Protein AF-A0A4V5RNL0-F1 (afdb_monomer)

Structure (mmCIF, N/CA/C/O backbone):
data_AF-A0A4V5RNL0-F1
#
_entry.id   AF-A0A4V5RNL0-F1
#
loop_
_atom_site.group_PDB
_atom_site.id
_atom_site.type_symbol
_atom_site.label_atom_id
_atom_site.label_alt_id
_atom_site.label_comp_id
_atom_site.label_asym_id
_atom_site.label_entity_id
_atom_site.label_seq_id
_atom_site.pdbx_PDB_ins_code
_atom_site.Cartn_x
_atom_site.Cartn_y
_atom_site.Cartn_z
_atom_site.occupancy
_atom_site.B_iso_or_equiv
_atom_site.auth_seq_id
_atom_site.auth_comp_id
_atom_site.auth_asym_id
_atom_site.auth_atom_id
_atom_site.pdbx_PDB_model_num
ATOM 1 N N . MET A 1 1 ? -43.630 -10.108 28.614 1.00 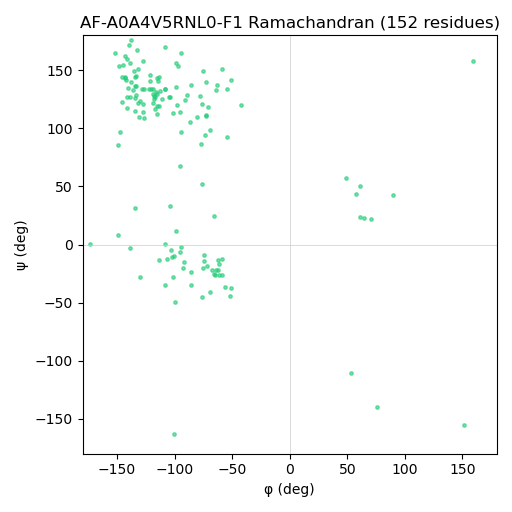35.56 1 MET A N 1
ATOM 2 C CA . MET A 1 1 ? -42.192 -9.867 28.396 1.00 35.56 1 MET A CA 1
ATOM 3 C C . MET A 1 1 ? -41.838 -10.557 27.098 1.00 35.56 1 MET A C 1
ATOM 5 O O . MET A 1 1 ? -41.794 -11.777 27.061 1.00 35.56 1 MET A O 1
ATOM 9 N N . THR A 1 2 ? -41.716 -9.788 26.026 1.00 24.62 2 THR A N 1
ATOM 10 C CA . THR A 1 2 ? -41.409 -10.298 24.688 1.00 24.62 2 THR A CA 1
ATOM 11 C C . THR A 1 2 ? -40.274 -9.412 24.199 1.00 24.62 2 THR A C 1
ATOM 13 O O . THR A 1 2 ? -40.511 -8.216 24.035 1.00 24.62 2 THR A O 1
ATOM 16 N N . PRO A 1 3 ? -39.033 -9.908 24.079 1.00 36.88 3 PRO A N 1
ATOM 17 C CA . PRO A 1 3 ? -37.967 -9.090 23.541 1.00 36.88 3 PRO A CA 1
ATOM 18 C C . PRO A 1 3 ? -38.218 -8.953 22.042 1.00 36.88 3 PRO A C 1
ATOM 20 O O . PRO A 1 3 ? -38.175 -9.928 21.292 1.00 36.88 3 PRO A O 1
ATOM 23 N N . THR A 1 4 ? -38.566 -7.741 21.631 1.00 31.44 4 THR A N 1
ATOM 24 C CA . THR A 1 4 ? -38.750 -7.354 20.238 1.00 31.44 4 THR A CA 1
ATOM 25 C C . THR A 1 4 ? -37.369 -7.276 19.587 1.00 31.44 4 THR A C 1
ATOM 27 O O . THR A 1 4 ? -36.569 -6.403 19.916 1.00 31.44 4 THR A O 1
ATOM 30 N N . TRP A 1 5 ? -37.075 -8.202 18.676 1.00 40.66 5 TRP A N 1
ATOM 31 C CA . TRP A 1 5 ? -35.839 -8.263 17.884 1.00 40.66 5 TRP A CA 1
ATOM 32 C C . TRP A 1 5 ? -35.834 -7.233 16.741 1.00 40.66 5 TRP A C 1
ATOM 34 O O . TRP A 1 5 ? -35.607 -7.567 15.583 1.00 40.66 5 TRP A O 1
ATOM 44 N N . THR A 1 6 ? -36.103 -5.970 17.057 1.00 41.69 6 THR A N 1
ATOM 45 C CA . THR A 1 6 ? -36.160 -4.883 16.070 1.00 41.69 6 THR A CA 1
ATOM 46 C C . THR A 1 6 ? -35.727 -3.586 16.736 1.00 41.69 6 THR A C 1
ATOM 48 O O . THR A 1 6 ? -36.576 -2.856 17.232 1.00 41.69 6 THR A O 1
ATOM 51 N N . SER A 1 7 ? -34.414 -3.323 16.782 1.00 36.09 7 SER A N 1
ATOM 52 C CA . SER A 1 7 ? -33.880 -1.942 16.729 1.00 36.09 7 SER A CA 1
ATOM 53 C C . SER A 1 7 ? -32.348 -1.804 16.637 1.00 36.09 7 SER A C 1
ATOM 55 O O . SER A 1 7 ? -31.882 -0.674 16.604 1.00 36.09 7 SER A O 1
ATOM 57 N N . ALA A 1 8 ? -31.535 -2.868 16.605 1.00 37.41 8 ALA A N 1
ATOM 58 C CA . ALA A 1 8 ? -30.065 -2.710 16.630 1.00 37.41 8 ALA A CA 1
ATOM 59 C C . ALA A 1 8 ? -29.340 -3.022 15.304 1.00 37.41 8 ALA A C 1
ATOM 61 O O . ALA A 1 8 ? -28.119 -2.937 15.245 1.00 37.41 8 ALA A O 1
ATOM 62 N N . ALA A 1 9 ? -30.058 -3.398 14.242 1.00 39.59 9 ALA A N 1
ATOM 63 C CA . ALA A 1 9 ? -29.449 -3.899 13.004 1.00 39.59 9 ALA A CA 1
ATOM 64 C C . ALA A 1 9 ? -29.315 -2.853 11.877 1.00 39.59 9 ALA A C 1
ATOM 66 O O . ALA A 1 9 ? -29.015 -3.229 10.747 1.00 39.59 9 ALA A O 1
ATOM 67 N N . GLU A 1 10 ? -29.526 -1.559 12.147 1.00 42.06 10 GLU A N 1
ATOM 68 C CA . GLU A 1 10 ? -29.673 -0.553 11.080 1.00 42.06 10 GLU A CA 1
ATOM 69 C C . GLU A 1 10 ? -28.879 0.755 11.277 1.00 42.06 10 GLU A C 1
ATOM 71 O O . GLU A 1 10 ? -29.253 1.800 10.759 1.00 42.06 10 GLU A O 1
ATOM 76 N N . GLU A 1 11 ? -27.718 0.703 11.936 1.00 50.25 11 GLU A N 1
ATOM 77 C CA . GLU A 1 11 ? -26.652 1.697 11.729 1.00 50.25 11 GLU A CA 1
ATOM 78 C C . GLU A 1 11 ? -25.416 0.966 11.202 1.00 50.25 11 GLU A C 1
ATOM 80 O O . GLU A 1 11 ? -24.959 -0.007 11.793 1.00 50.25 11 GLU A O 1
ATOM 85 N N . LYS A 1 12 ? -24.928 1.361 10.020 1.00 55.81 12 LYS A N 1
ATOM 86 C CA . LYS A 1 12 ? -23.976 0.600 9.190 1.00 55.81 12 LYS A CA 1
ATOM 87 C C . LYS A 1 12 ? -22.695 0.210 9.946 1.00 55.81 12 LYS A C 1
ATOM 89 O O . LYS A 1 12 ? -21.708 0.944 9.925 1.00 55.81 12 LYS A O 1
ATOM 94 N N . ALA A 1 13 ? -22.708 -0.983 10.539 1.00 78.88 13 ALA A N 1
ATOM 95 C CA . ALA A 1 13 ? -21.594 -1.560 11.285 1.00 78.88 13 ALA A CA 1
ATOM 96 C C . ALA A 1 13 ? -20.363 -1.825 10.406 1.00 78.88 13 ALA A C 1
ATOM 98 O O . ALA A 1 13 ? -19.254 -1.892 10.914 1.00 78.88 13 ALA A O 1
ATOM 99 N N . LEU A 1 14 ? -20.523 -1.950 9.087 1.00 85.81 14 LEU A N 1
ATOM 100 C CA . LEU A 1 14 ? -19.422 -2.168 8.152 1.00 85.81 14 LEU A CA 1
ATOM 101 C C . LEU A 1 14 ? -19.295 -0.993 7.180 1.00 85.81 14 LEU A C 1
ATOM 103 O O . LEU A 1 14 ? -20.251 -0.630 6.491 1.00 85.81 14 LEU A O 1
ATOM 107 N N . LYS A 1 15 ? -18.091 -0.430 7.096 1.00 87.94 15 LYS A N 1
ATOM 108 C CA . LYS A 1 15 ? -17.691 0.568 6.102 1.00 87.94 15 LYS A CA 1
ATOM 109 C C . LYS A 1 15 ? -16.550 -0.002 5.275 1.00 87.94 15 LYS A C 1
ATOM 111 O O . LYS A 1 15 ? -15.601 -0.549 5.827 1.00 87.94 15 LYS A O 1
ATOM 116 N N . GLY A 1 16 ? -16.641 0.141 3.962 1.00 87.25 16 GLY A N 1
ATOM 117 C CA . GLY A 1 16 ? -15.603 -0.290 3.037 1.00 87.25 16 GLY A CA 1
ATOM 118 C C . GLY A 1 16 ? -15.271 0.805 2.037 1.00 87.25 16 GLY A C 1
ATOM 119 O O . GLY A 1 16 ? -16.135 1.617 1.705 1.00 87.25 16 GLY A O 1
ATOM 120 N N . ALA A 1 17 ? -14.032 0.808 1.567 1.00 86.31 17 ALA A N 1
ATOM 121 C CA . ALA A 1 17 ? -13.560 1.620 0.459 1.00 86.31 17 ALA A CA 1
ATOM 122 C C . ALA A 1 17 ? -12.714 0.751 -0.473 1.00 86.31 17 ALA A C 1
ATOM 124 O O . ALA A 1 17 ? -12.007 -0.156 -0.020 1.00 86.31 17 ALA A O 1
ATOM 125 N N . VAL A 1 18 ? -12.820 1.030 -1.768 1.00 89.69 18 VAL A N 1
ATOM 126 C CA . VAL A 1 18 ? -11.971 0.447 -2.802 1.00 89.69 18 VAL A CA 1
ATOM 127 C C . VAL A 1 18 ? -11.397 1.605 -3.594 1.00 89.69 18 VAL A C 1
ATOM 129 O O . VAL A 1 18 ? -12.152 2.391 -4.163 1.00 89.69 18 VAL A O 1
ATOM 132 N N . ASP A 1 19 ? -10.077 1.688 -3.621 1.00 90.06 19 ASP A N 1
ATOM 133 C CA . ASP A 1 19 ? -9.335 2.745 -4.290 1.00 90.06 19 ASP A CA 1
ATOM 134 C C . ASP A 1 19 ? -8.409 2.122 -5.335 1.00 90.06 19 ASP A C 1
ATOM 136 O O . ASP A 1 19 ? -7.877 1.025 -5.144 1.00 90.06 19 ASP A O 1
ATOM 140 N N . TYR A 1 20 ? -8.209 2.821 -6.449 1.00 89.81 20 TYR A N 1
ATOM 141 C CA . TYR A 1 20 ? -7.235 2.431 -7.459 1.00 89.81 20 TYR A CA 1
ATOM 142 C C . TYR A 1 20 ? -6.364 3.621 -7.820 1.00 89.81 20 TYR A C 1
ATOM 144 O O . TYR A 1 20 ? -6.867 4.664 -8.238 1.00 89.81 20 TYR A O 1
ATOM 152 N N . TYR A 1 21 ? -5.059 3.446 -7.673 1.00 89.50 21 TYR A N 1
ATOM 153 C CA . TYR A 1 21 ? -4.064 4.458 -7.978 1.00 89.50 21 TYR A CA 1
ATOM 154 C C . TYR A 1 21 ? -3.223 4.013 -9.162 1.00 89.50 21 TYR A C 1
ATOM 156 O O . TYR A 1 21 ? -2.905 2.833 -9.299 1.00 89.50 21 TYR A O 1
ATOM 164 N N . VAL A 1 22 ? -2.834 4.974 -9.992 1.00 92.50 22 VAL A N 1
ATOM 165 C CA . VAL A 1 22 ? -1.971 4.768 -11.156 1.00 92.50 22 VAL A CA 1
ATOM 166 C C . VAL A 1 22 ? -0.900 5.841 -11.139 1.00 92.50 22 VAL A C 1
ATOM 168 O O . VAL A 1 22 ? -1.205 7.010 -10.901 1.00 92.50 22 VAL A O 1
ATOM 171 N N . PHE A 1 23 ? 0.339 5.451 -11.414 1.00 92.00 23 PHE A N 1
ATOM 172 C CA . PHE A 1 23 ? 1.435 6.388 -11.584 1.00 92.00 23 PHE A CA 1
ATOM 173 C C . PHE A 1 23 ? 2.309 5.970 -12.756 1.00 92.00 23 PHE A C 1
ATOM 175 O O . PHE A 1 23 ? 2.582 4.786 -12.946 1.00 92.00 23 PHE A O 1
ATOM 182 N N . GLY A 1 24 ? 2.745 6.960 -13.529 1.00 92.69 24 GLY A N 1
ATOM 183 C CA . GLY A 1 24 ? 3.658 6.785 -14.644 1.00 92.69 24 GLY A CA 1
ATOM 184 C C . GLY A 1 24 ? 4.612 7.966 -14.730 1.00 92.69 24 GLY A C 1
ATOM 185 O O . GLY A 1 24 ? 4.228 9.104 -14.458 1.00 92.69 24 GLY A O 1
ATOM 186 N N . LEU A 1 25 ? 5.854 7.686 -15.100 1.00 92.31 25 LEU A N 1
ATOM 187 C CA . LEU A 1 25 ? 6.901 8.677 -15.290 1.00 92.31 25 LEU A CA 1
ATOM 188 C C . LEU A 1 25 ? 7.762 8.320 -16.499 1.00 92.31 25 LEU A C 1
ATOM 190 O O . LEU A 1 25 ? 7.809 7.174 -16.942 1.00 92.31 25 LEU A O 1
ATOM 194 N N . THR A 1 26 ? 8.448 9.327 -17.021 1.00 93.38 26 THR A N 1
ATOM 195 C CA . THR A 1 26 ? 9.397 9.193 -18.124 1.00 93.38 26 THR A CA 1
ATOM 196 C C . THR A 1 26 ? 10.626 10.041 -17.850 1.00 93.38 26 THR A C 1
ATOM 198 O O . THR A 1 26 ? 10.557 11.010 -17.088 1.00 93.38 26 THR A O 1
ATOM 201 N N . SER A 1 27 ? 11.739 9.673 -18.474 1.00 91.00 27 SER A N 1
ATOM 202 C CA . SER A 1 27 ? 12.965 10.452 -18.473 1.00 91.00 27 SER A CA 1
ATOM 203 C C . SER A 1 27 ? 13.385 10.807 -19.894 1.00 91.00 27 SER A C 1
ATOM 205 O O . SER A 1 27 ? 13.295 9.984 -20.802 1.00 91.00 27 SER A O 1
ATOM 207 N N . SER A 1 28 ? 13.876 12.035 -20.079 1.00 88.38 28 SER A N 1
ATOM 208 C CA . SER A 1 28 ? 14.515 12.464 -21.328 1.00 88.38 28 SER A CA 1
ATOM 209 C C . SER A 1 28 ? 15.927 11.900 -21.495 1.00 88.38 28 SER A C 1
ATOM 211 O O . SER A 1 28 ? 16.438 11.883 -22.610 1.00 88.38 28 SER A O 1
ATOM 213 N N . GLU A 1 29 ? 16.551 11.470 -20.396 1.00 88.88 29 GLU A N 1
ATOM 214 C CA . GLU A 1 29 ? 17.879 10.856 -20.368 1.00 88.88 29 GLU A CA 1
ATOM 215 C C . GLU A 1 29 ? 17.866 9.628 -19.452 1.00 88.88 29 GLU A C 1
ATOM 217 O O . GLU A 1 29 ? 17.352 9.669 -18.332 1.00 88.88 29 GLU A O 1
ATOM 222 N N . ASN A 1 30 ? 18.428 8.526 -19.926 1.00 91.81 30 ASN A N 1
ATOM 223 C CA . ASN A 1 30 ? 18.521 7.259 -19.217 1.00 91.81 30 ASN A CA 1
ATOM 224 C C . ASN A 1 30 ? 19.863 6.586 -19.535 1.00 91.81 30 ASN A C 1
ATOM 226 O O . ASN A 1 30 ? 20.555 6.945 -20.492 1.00 91.81 30 ASN A O 1
ATOM 230 N N . LEU A 1 31 ? 20.254 5.630 -18.699 1.00 91.12 31 LEU A N 1
ATOM 231 C CA . LEU A 1 31 ? 21.414 4.781 -18.933 1.00 91.12 31 LEU A CA 1
ATOM 232 C C . LEU A 1 31 ? 21.251 4.021 -20.261 1.00 91.12 31 LEU A C 1
ATOM 234 O O . LEU A 1 31 ? 20.135 3.724 -20.692 1.00 91.12 31 LEU A O 1
ATOM 238 N N . SER A 1 32 ? 22.378 3.705 -20.908 1.00 89.50 32 SER A N 1
ATOM 239 C CA . SER A 1 32 ? 22.370 2.927 -22.155 1.00 89.50 32 SER A CA 1
ATOM 240 C C . SER A 1 32 ? 21.618 1.615 -21.955 1.00 89.50 32 SER A C 1
ATOM 242 O O . SER A 1 32 ? 21.856 0.916 -20.970 1.00 89.50 32 SER A O 1
ATOM 244 N N . ASP A 1 33 ? 20.746 1.293 -22.909 1.00 87.06 33 ASP A N 1
ATOM 245 C CA . ASP A 1 33 ? 19.972 0.047 -22.944 1.00 87.06 33 ASP A CA 1
ATOM 246 C C . ASP A 1 33 ? 19.022 -0.155 -21.744 1.00 87.06 33 ASP A C 1
ATOM 248 O O . ASP A 1 33 ? 18.669 -1.288 -21.429 1.00 87.06 33 ASP A O 1
ATOM 252 N N . GLN A 1 34 ? 18.607 0.930 -21.078 1.00 92.56 34 GLN A N 1
ATOM 253 C CA . GLN A 1 34 ? 17.600 0.909 -20.009 1.00 92.56 34 GLN A CA 1
ATOM 254 C C . GLN A 1 34 ? 16.267 1.526 -20.446 1.00 92.56 34 GLN A C 1
ATOM 256 O O . GLN A 1 34 ? 16.171 2.178 -21.489 1.00 92.56 34 GLN A O 1
ATOM 261 N N . GLU A 1 35 ? 15.232 1.374 -19.622 1.00 90.75 35 GLU A N 1
ATOM 262 C CA . GLU A 1 35 ? 13.892 1.881 -19.913 1.00 90.75 35 GLU A CA 1
ATOM 263 C C . GLU A 1 35 ? 13.812 3.411 -19.780 1.00 90.75 35 GLU A C 1
ATOM 265 O O . GLU A 1 35 ? 14.369 4.021 -18.869 1.00 90.75 35 GLU A O 1
ATOM 270 N N . SER A 1 36 ? 13.085 4.070 -20.686 1.00 93.12 36 SER A N 1
ATOM 271 C CA . SER A 1 36 ? 12.864 5.530 -20.639 1.00 93.12 36 SER A CA 1
ATOM 272 C C . SER A 1 36 ? 11.556 5.918 -19.940 1.00 93.12 36 SER A C 1
ATOM 274 O O . SER A 1 36 ? 11.247 7.105 -19.775 1.00 93.12 36 SER A O 1
ATOM 276 N N . SER A 1 37 ? 10.778 4.926 -19.506 1.00 93.81 37 SER A N 1
ATOM 277 C CA . SER A 1 37 ? 9.522 5.115 -18.790 1.00 93.81 37 SER A CA 1
ATOM 278 C C . SER A 1 37 ? 9.257 3.989 -17.803 1.00 93.81 37 SER A C 1
ATOM 280 O O . SER A 1 37 ? 9.688 2.861 -18.018 1.00 93.81 37 SER A O 1
ATOM 282 N N . ALA A 1 38 ? 8.499 4.299 -16.759 1.00 95.19 38 ALA A N 1
ATOM 283 C CA . ALA A 1 38 ? 7.999 3.319 -15.811 1.00 95.19 38 ALA A CA 1
ATOM 284 C C . ALA A 1 38 ? 6.580 3.679 -15.378 1.00 95.19 38 ALA A C 1
ATOM 286 O O . ALA A 1 38 ? 6.261 4.853 -15.174 1.00 95.19 38 ALA A O 1
ATOM 287 N N . ALA A 1 39 ? 5.731 2.670 -15.215 1.00 95.06 39 ALA A N 1
ATOM 288 C CA . ALA A 1 39 ? 4.367 2.823 -14.747 1.00 95.06 39 ALA A CA 1
ATOM 289 C C . ALA A 1 39 ? 3.926 1.625 -13.899 1.00 95.06 39 ALA A C 1
ATOM 291 O O . ALA A 1 39 ? 4.272 0.478 -14.172 1.00 95.06 39 ALA A O 1
ATOM 292 N N . ALA A 1 40 ? 3.126 1.895 -12.870 1.00 94.19 40 ALA A N 1
ATOM 293 C CA . ALA A 1 40 ? 2.550 0.869 -12.006 1.00 94.19 40 ALA A CA 1
ATOM 294 C C . ALA A 1 40 ? 1.215 1.327 -11.408 1.00 94.19 40 ALA A C 1
ATOM 296 O O . ALA A 1 40 ? 0.865 2.515 -11.429 1.00 94.19 40 ALA A O 1
ATOM 297 N N . GLY A 1 41 ? 0.463 0.369 -10.873 1.00 92.19 41 GLY A N 1
ATOM 298 C CA . GLY A 1 41 ? -0.825 0.587 -10.232 1.00 92.19 41 GLY A CA 1
ATOM 299 C C . GLY A 1 41 ? -0.900 -0.018 -8.834 1.00 92.19 41 GLY A C 1
ATOM 300 O O . GLY A 1 41 ? -0.147 -0.924 -8.483 1.00 92.19 41 GLY A O 1
ATOM 301 N N . ILE A 1 42 ? -1.826 0.498 -8.026 1.00 93.19 42 ILE A N 1
ATOM 302 C CA . ILE A 1 42 ? -2.132 -0.011 -6.686 1.00 93.19 42 ILE A CA 1
ATOM 303 C C . ILE A 1 42 ? -3.647 -0.102 -6.539 1.00 93.19 42 ILE A C 1
ATOM 305 O O . ILE A 1 42 ? -4.331 0.921 -6.516 1.00 93.19 42 ILE A O 1
ATOM 309 N N . ALA A 1 43 ? -4.170 -1.315 -6.396 1.00 92.56 43 ALA A N 1
ATOM 310 C CA . ALA A 1 43 ? -5.537 -1.549 -5.953 1.00 92.56 43 ALA A CA 1
ATOM 311 C C . ALA A 1 43 ? -5.559 -1.689 -4.431 1.00 92.56 43 ALA A C 1
ATOM 313 O O . ALA A 1 43 ? -4.866 -2.538 -3.881 1.00 92.56 43 ALA A O 1
ATOM 314 N N . ARG A 1 44 ? -6.364 -0.884 -3.744 1.00 91.31 44 ARG A N 1
ATOM 315 C CA . ARG A 1 44 ? -6.472 -0.885 -2.285 1.00 91.31 44 ARG A CA 1
ATOM 316 C C . ARG A 1 44 ? -7.894 -1.195 -1.862 1.00 91.31 44 ARG A C 1
ATOM 318 O O . ARG A 1 44 ? -8.844 -0.597 -2.355 1.00 91.31 44 ARG A O 1
ATOM 325 N N . ILE A 1 45 ? -8.027 -2.093 -0.897 1.00 89.62 45 ILE A N 1
ATOM 326 C CA . ILE A 1 45 ? -9.285 -2.378 -0.215 1.00 89.62 45 ILE A CA 1
ATOM 327 C C . ILE A 1 45 ? -9.102 -2.032 1.256 1.00 89.62 45 ILE A C 1
ATOM 329 O O . ILE A 1 45 ? -8.204 -2.552 1.917 1.00 89.62 45 ILE A O 1
ATOM 333 N N . THR A 1 46 ? -9.977 -1.175 1.776 1.00 90.06 46 THR A N 1
ATOM 334 C CA . THR A 1 46 ? -10.045 -0.851 3.204 1.00 90.06 46 THR A CA 1
ATOM 335 C C . THR A 1 46 ? -11.402 -1.266 3.748 1.00 90.06 46 THR A C 1
ATOM 337 O O . THR A 1 46 ? -12.431 -0.867 3.209 1.00 90.06 46 THR A O 1
ATOM 340 N N . LEU A 1 47 ? -11.417 -2.032 4.835 1.00 89.06 47 LEU A N 1
ATOM 341 C CA . LEU A 1 47 ? -12.616 -2.406 5.576 1.00 89.06 47 LEU A CA 1
ATOM 342 C C . LEU A 1 47 ? -12.485 -1.941 7.023 1.00 89.06 47 LEU A C 1
ATOM 344 O O . LEU A 1 47 ? -11.466 -2.155 7.671 1.00 89.06 47 LEU A O 1
ATOM 348 N N . ASN A 1 48 ? -13.543 -1.324 7.530 1.00 88.19 48 ASN A N 1
ATOM 349 C CA . ASN A 1 48 ? -13.692 -0.919 8.917 1.00 88.19 48 ASN A CA 1
ATOM 350 C C . ASN A 1 48 ? -15.008 -1.484 9.433 1.00 88.19 48 ASN A C 1
ATOM 352 O O . ASN A 1 48 ? -16.084 -1.102 8.967 1.00 88.19 48 ASN A O 1
ATOM 356 N N . TRP A 1 49 ? -14.921 -2.397 10.388 1.00 89.56 49 TRP A N 1
ATOM 357 C CA . TRP A 1 49 ? -16.071 -3.066 10.967 1.00 89.56 49 TRP A CA 1
ATOM 358 C C . TRP A 1 49 ? -16.213 -2.699 12.440 1.00 89.56 49 TRP A C 1
ATOM 360 O O . TRP A 1 49 ? -15.391 -3.091 13.260 1.00 89.56 49 TRP A O 1
ATOM 370 N N . LEU A 1 50 ? -17.265 -1.961 12.780 1.00 89.88 50 LEU A N 1
ATOM 371 C CA . LEU A 1 50 ? -17.713 -1.726 14.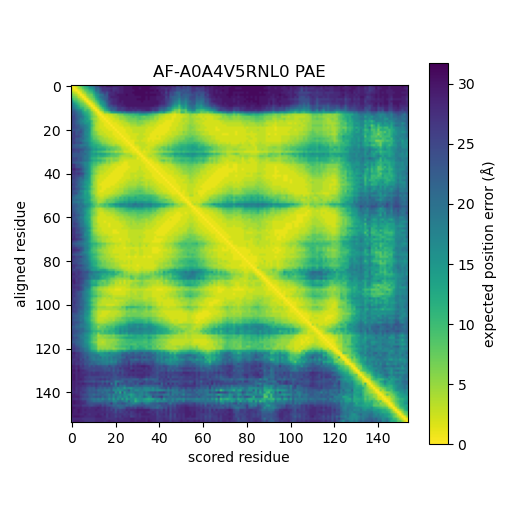146 1.00 89.88 50 LEU A CA 1
ATOM 372 C C . LEU A 1 50 ? -18.370 -3.008 14.672 1.00 89.88 50 LEU A C 1
ATOM 374 O O . LEU A 1 50 ? -19.546 -3.276 14.433 1.00 89.88 50 LEU A O 1
ATOM 378 N N . ALA A 1 51 ? -17.578 -3.824 15.354 1.00 87.94 51 ALA A N 1
ATOM 379 C CA . ALA A 1 51 ? -17.984 -5.130 15.855 1.00 87.94 51 ALA A CA 1
ATOM 380 C C . ALA A 1 51 ? -18.671 -5.056 17.226 1.00 87.94 51 ALA A C 1
ATOM 382 O O . ALA A 1 51 ? -19.433 -5.950 17.588 1.00 87.94 51 ALA A O 1
ATOM 383 N N . TYR A 1 52 ? -18.398 -4.000 17.994 1.00 84.44 52 TYR A N 1
ATOM 384 C CA . TYR A 1 52 ? -18.973 -3.792 19.314 1.00 84.44 52 TYR A CA 1
ATOM 385 C C . TYR A 1 52 ? -19.321 -2.323 19.534 1.00 84.44 52 TYR A C 1
ATOM 387 O O . TYR A 1 52 ? -18.514 -1.432 19.274 1.00 84.44 52 TYR A O 1
ATOM 395 N N . GLN A 1 53 ? -20.513 -2.078 20.067 1.00 86.44 53 GLN A N 1
ATOM 396 C CA . GLN A 1 53 ? -20.928 -0.765 20.535 1.00 86.44 53 GLN A CA 1
ATOM 397 C C . GLN A 1 53 ? -21.836 -0.937 21.748 1.00 86.44 53 GLN A C 1
ATOM 399 O O . GLN A 1 53 ? -22.863 -1.615 21.680 1.00 86.44 53 GLN A O 1
ATOM 404 N N . LYS A 1 54 ? -21.456 -0.322 22.868 1.00 82.56 54 LYS A N 1
ATOM 405 C CA . LYS A 1 54 ? -22.284 -0.258 24.071 1.00 82.56 54 LYS A CA 1
ATOM 406 C C . LYS A 1 54 ? -22.129 1.113 24.704 1.00 82.56 54 LYS A C 1
ATOM 408 O O . LYS A 1 54 ? -21.047 1.470 25.156 1.00 82.56 54 LYS A O 1
ATOM 413 N N . GLU A 1 55 ? -23.230 1.855 24.765 1.00 83.81 55 GLU A N 1
ATOM 414 C CA . GLU A 1 55 ? -23.228 3.254 25.201 1.00 83.81 55 GLU A CA 1
ATOM 415 C C . GLU A 1 55 ? -22.214 4.083 24.392 1.00 83.81 55 GLU A C 1
ATOM 417 O O . GLU A 1 55 ? -22.420 4.315 23.203 1.00 83.81 55 GLU A O 1
ATOM 422 N N . SER A 1 56 ? -21.124 4.512 25.030 1.00 80.00 56 SER A N 1
ATOM 423 C CA . SER A 1 56 ? -20.045 5.307 24.430 1.00 80.00 56 SER A CA 1
ATOM 424 C C . SER A 1 56 ? -18.799 4.480 24.095 1.00 80.00 56 SER A C 1
ATOM 426 O O . SER A 1 56 ? -17.926 4.962 23.374 1.00 80.00 56 SER A O 1
ATOM 428 N N . ASP A 1 57 ? -18.731 3.232 24.561 1.00 85.00 57 ASP A N 1
ATOM 429 C CA . ASP A 1 57 ? -17.606 2.335 24.324 1.00 85.00 57 ASP A CA 1
ATOM 430 C C . ASP A 1 57 ? -17.787 1.607 22.986 1.00 85.00 57 ASP A C 1
ATOM 432 O O . ASP A 1 57 ? -18.882 1.133 22.651 1.00 85.00 57 ASP A O 1
ATOM 436 N N . THR A 1 58 ? -16.704 1.501 22.214 1.00 87.44 58 THR A N 1
ATOM 437 C CA . THR A 1 58 ? -16.730 0.914 20.867 1.00 87.44 58 THR A CA 1
ATOM 438 C C . THR A 1 58 ? -15.566 -0.038 20.645 1.00 87.44 58 THR A C 1
ATOM 440 O O . THR A 1 58 ? -14.497 0.111 21.230 1.00 87.44 58 THR A O 1
ATOM 443 N N . GLY A 1 59 ? -15.797 -1.048 19.818 1.00 88.31 59 GLY A N 1
ATOM 444 C CA . GLY A 1 59 ? -14.798 -2.003 19.371 1.00 88.31 59 GLY A CA 1
ATOM 445 C C . GLY A 1 59 ? -14.887 -2.148 17.862 1.00 88.31 59 GLY A C 1
ATOM 446 O O . GLY A 1 59 ? -15.957 -2.481 17.341 1.00 88.31 59 GLY A O 1
ATOM 447 N N . ALA A 1 60 ? -13.793 -1.880 17.158 1.00 89.88 60 ALA A N 1
ATOM 448 C CA . ALA A 1 60 ? -13.757 -1.929 15.705 1.00 89.88 60 ALA A CA 1
ATOM 449 C C . ALA A 1 60 ? -12.539 -2.691 15.183 1.00 89.88 60 ALA A C 1
ATOM 451 O O . ALA A 1 60 ? -11.451 -2.630 15.748 1.00 89.88 60 ALA A O 1
ATOM 452 N N . LEU A 1 61 ? -12.734 -3.397 14.075 1.00 90.56 61 LEU A N 1
ATOM 453 C CA . LEU A 1 61 ? -11.690 -4.072 13.323 1.00 90.56 61 LEU A CA 1
ATOM 454 C C . LEU A 1 61 ? -11.394 -3.276 12.052 1.00 90.56 61 LEU A C 1
ATOM 456 O O . LEU A 1 61 ? -12.307 -3.010 11.266 1.00 90.56 61 LEU A O 1
ATOM 460 N N . GLN A 1 62 ? -10.126 -2.945 11.826 1.00 90.19 62 GLN A N 1
ATOM 461 C CA . GLN A 1 62 ? -9.653 -2.366 10.575 1.00 90.19 62 GLN A CA 1
ATOM 462 C C . GLN A 1 62 ? -8.827 -3.387 9.795 1.00 90.19 62 GLN A C 1
ATOM 464 O O . GLN A 1 62 ? -7.928 -4.021 10.343 1.00 90.19 62 GLN A O 1
ATOM 469 N N . LEU A 1 63 ? -9.109 -3.493 8.500 1.00 89.75 63 LEU A N 1
ATOM 470 C CA . LEU A 1 63 ? -8.329 -4.238 7.522 1.00 89.75 63 LEU A CA 1
ATOM 471 C C . LEU A 1 63 ? -7.991 -3.314 6.349 1.00 89.75 63 LEU A C 1
ATOM 473 O O . LEU A 1 63 ? -8.870 -2.648 5.807 1.00 89.75 63 LEU A O 1
ATOM 477 N N . ARG A 1 64 ? -6.734 -3.318 5.914 1.00 90.62 64 ARG A N 1
ATOM 478 C CA . ARG A 1 64 ? -6.291 -2.688 4.670 1.00 90.62 64 ARG A CA 1
ATOM 479 C C . ARG A 1 64 ? -5.373 -3.634 3.917 1.00 90.62 64 ARG A C 1
ATOM 481 O O . ARG A 1 64 ? -4.367 -4.083 4.466 1.00 90.62 64 ARG A O 1
ATOM 488 N N . VAL A 1 65 ? -5.710 -3.893 2.662 1.00 90.38 65 VAL A N 1
ATOM 489 C CA . VAL A 1 65 ? -4.943 -4.750 1.759 1.00 90.38 65 VAL A CA 1
ATOM 490 C C . VAL A 1 65 ? -4.690 -3.993 0.467 1.00 90.38 65 VAL A C 1
ATOM 492 O O . VAL A 1 65 ? -5.620 -3.421 -0.101 1.00 90.38 65 VAL A O 1
ATOM 495 N N . ASP A 1 66 ? -3.449 -4.042 0.002 1.00 91.31 66 ASP A N 1
ATOM 496 C CA . ASP A 1 66 ? -3.018 -3.458 -1.260 1.00 91.31 66 ASP A CA 1
ATOM 497 C C . ASP A 1 66 ? -2.583 -4.564 -2.217 1.00 91.31 66 ASP A C 1
ATOM 499 O O . ASP A 1 66 ? -1.919 -5.513 -1.816 1.00 91.31 66 ASP A O 1
ATOM 503 N N . HIS A 1 67 ? -2.911 -4.432 -3.493 1.00 93.19 67 HIS A N 1
ATOM 504 C CA . HIS A 1 67 ? -2.312 -5.194 -4.574 1.00 93.19 67 HIS A CA 1
ATOM 505 C C . HIS A 1 67 ? -1.594 -4.218 -5.494 1.00 93.19 67 HIS A C 1
ATOM 507 O O . HIS A 1 67 ? -2.227 -3.329 -6.063 1.00 93.19 67 HIS A O 1
ATOM 513 N N . LYS A 1 68 ? -0.275 -4.358 -5.588 1.00 94.19 68 LYS A N 1
ATOM 514 C CA . LYS A 1 68 ? 0.581 -3.500 -6.400 1.00 94.19 68 LYS A CA 1
ATOM 515 C C . LYS A 1 68 ? 1.081 -4.282 -7.601 1.00 94.19 68 LYS A C 1
ATOM 517 O O . LYS A 1 68 ? 1.520 -5.417 -7.423 1.00 94.19 68 LYS A O 1
ATOM 522 N N . HIS A 1 69 ? 1.011 -3.685 -8.782 1.00 94.50 69 HIS A N 1
ATOM 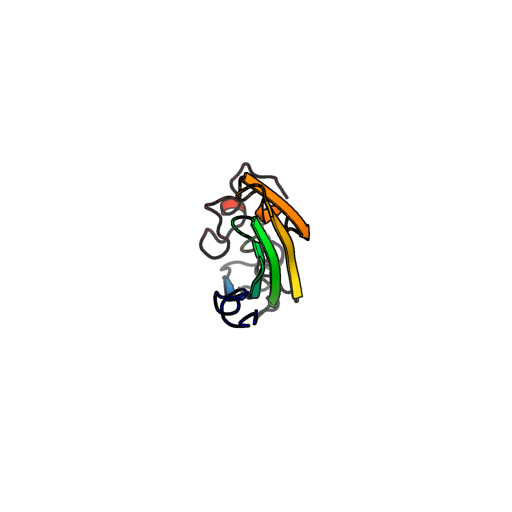523 C CA . HIS A 1 69 ? 1.433 -4.336 -10.016 1.00 94.50 69 HIS A CA 1
ATOM 524 C C . HIS A 1 69 ? 2.098 -3.350 -10.978 1.00 94.50 69 HIS A C 1
ATOM 526 O O . HIS A 1 69 ? 1.683 -2.191 -11.085 1.00 94.50 69 HIS A O 1
ATOM 532 N N . GLY A 1 70 ? 3.114 -3.819 -11.697 1.00 95.69 70 GLY A N 1
ATOM 533 C CA . GLY A 1 70 ? 3.754 -3.081 -12.786 1.00 95.69 70 GLY A CA 1
ATOM 534 C C . GLY A 1 70 ? 2.906 -3.067 -14.063 1.00 95.69 70 GLY A C 1
ATO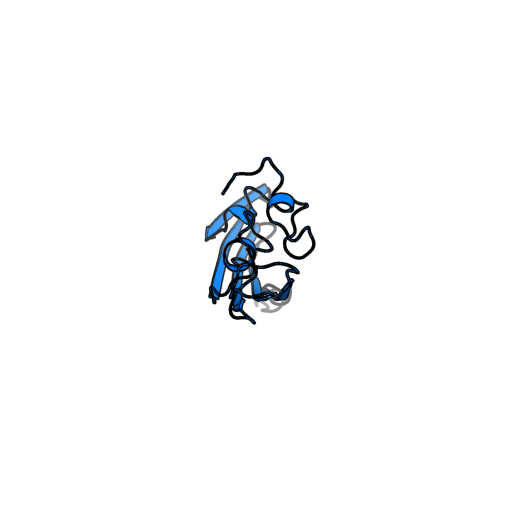M 535 O O . GLY A 1 70 ? 2.156 -4.002 -14.340 1.00 95.69 70 GLY A O 1
ATOM 536 N N . TYR A 1 71 ? 3.013 -1.997 -14.856 1.00 95.12 71 TYR A N 1
ATOM 537 C CA . TYR A 1 71 ? 2.508 -1.954 -16.240 1.00 95.12 71 TYR A CA 1
ATOM 538 C C . TYR A 1 71 ? 3.626 -2.007 -17.286 1.00 95.12 71 TYR A C 1
ATOM 540 O O . TYR A 1 71 ? 3.347 -2.174 -18.471 1.00 95.12 71 TYR A O 1
ATOM 548 N N . THR A 1 72 ? 4.867 -1.818 -16.851 1.00 93.50 72 THR A N 1
ATOM 549 C CA . THR A 1 72 ? 6.089 -1.7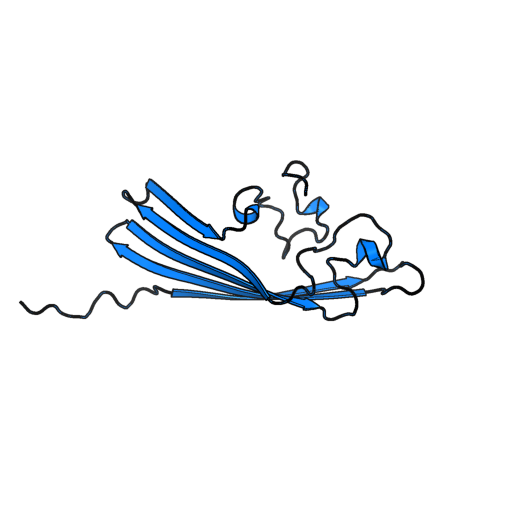58 -17.659 1.00 93.50 72 THR A CA 1
ATOM 550 C C . THR A 1 72 ? 7.157 -2.646 -17.030 1.00 93.50 72 THR A C 1
ATOM 552 O O . THR A 1 72 ? 7.015 -3.042 -15.873 1.00 93.50 72 THR A O 1
ATOM 555 N N . ASP A 1 73 ? 8.235 -2.910 -17.769 1.00 90.88 73 ASP A N 1
ATOM 556 C CA . ASP A 1 73 ? 9.330 -3.784 -17.322 1.00 90.88 73 ASP A CA 1
ATOM 557 C C . ASP A 1 73 ? 10.088 -3.225 -16.108 1.00 90.88 73 ASP A C 1
ATOM 559 O O . ASP A 1 73 ? 10.613 -3.991 -15.305 1.00 90.88 73 ASP A O 1
ATOM 563 N N . SER A 1 74 ? 10.091 -1.898 -15.938 1.00 91.69 74 SER A N 1
ATOM 564 C CA . SER A 1 74 ? 10.535 -1.233 -14.712 1.00 91.69 74 SER A CA 1
ATOM 565 C C . SER A 1 74 ? 9.385 -0.499 -14.029 1.00 91.69 74 SER A C 1
ATOM 567 O O . SER A 1 74 ? 8.525 0.094 -14.683 1.00 91.69 74 SER A O 1
ATOM 569 N N . THR A 1 75 ? 9.373 -0.506 -12.701 1.00 93.06 75 THR A N 1
ATOM 570 C CA . THR A 1 75 ? 8.381 0.180 -11.872 1.00 93.06 75 THR A CA 1
ATOM 571 C C . THR A 1 75 ? 8.883 1.527 -11.345 1.00 93.06 75 THR A C 1
ATOM 573 O O . THR A 1 75 ? 10.088 1.733 -11.191 1.00 93.06 75 THR A O 1
ATOM 576 N N . PRO A 1 76 ? 7.981 2.470 -11.004 1.00 90.25 76 PRO A N 1
ATOM 577 C CA . PRO A 1 76 ? 8.368 3.756 -10.422 1.00 90.25 76 PRO A CA 1
ATOM 578 C C . PRO A 1 76 ? 9.314 3.637 -9.220 1.00 90.25 76 PRO A C 1
ATOM 580 O O . PRO A 1 76 ? 10.248 4.430 -9.107 1.00 90.25 76 PRO A O 1
ATOM 583 N N . SER A 1 77 ? 9.122 2.619 -8.371 1.00 88.31 77 SER A N 1
ATOM 584 C CA . SER A 1 77 ? 9.944 2.408 -7.178 1.00 88.31 77 SER A CA 1
ATOM 585 C C . SER A 1 77 ? 11.427 2.164 -7.444 1.00 88.31 77 SER A C 1
ATOM 587 O O . SER A 1 77 ? 12.232 2.479 -6.573 1.00 88.31 77 SER A O 1
ATOM 589 N N . GLU A 1 78 ? 11.792 1.638 -8.612 1.00 89.19 78 GLU A N 1
ATOM 590 C CA . GLU A 1 78 ? 13.188 1.335 -8.967 1.00 89.19 78 GLU A CA 1
ATOM 591 C C . GLU A 1 78 ? 13.713 2.212 -10.118 1.00 89.19 78 GLU A C 1
ATOM 593 O O . GLU A 1 78 ? 14.921 2.339 -10.313 1.00 89.19 78 GLU A O 1
ATOM 598 N N . PHE A 1 79 ? 12.815 2.913 -10.823 1.00 90.75 79 PHE A N 1
ATOM 599 C CA . PHE A 1 79 ? 13.107 3.600 -12.080 1.00 90.75 79 PHE A CA 1
ATOM 600 C C . PHE A 1 79 ? 14.321 4.539 -12.032 1.00 90.75 79 PHE A C 1
ATOM 602 O O . PHE A 1 79 ? 15.149 4.541 -12.942 1.00 90.75 79 PHE A O 1
ATOM 609 N N . VAL A 1 80 ? 14.437 5.345 -10.974 1.00 87.88 80 VAL A N 1
ATOM 610 C CA . VAL A 1 80 ? 15.493 6.363 -10.858 1.00 87.88 80 VAL A CA 1
ATOM 611 C C . VAL A 1 80 ? 16.873 5.737 -10.678 1.00 87.88 80 VAL A C 1
ATOM 613 O O . VAL A 1 80 ? 17.838 6.218 -11.272 1.00 87.88 80 VAL A O 1
ATOM 616 N N . MET A 1 81 ? 16.967 4.684 -9.868 1.00 87.94 81 MET A N 1
ATOM 617 C CA . MET A 1 81 ? 18.238 4.022 -9.586 1.00 87.94 81 MET A CA 1
ATOM 618 C C . MET A 1 81 ? 18.661 3.143 -10.760 1.00 87.94 81 MET A C 1
ATOM 620 O O . MET A 1 81 ? 19.804 3.236 -11.204 1.00 87.94 81 MET A O 1
ATOM 624 N N . ASP A 1 82 ? 17.724 2.368 -11.302 1.00 89.06 82 ASP A N 1
ATOM 625 C CA . ASP A 1 82 ? 18.043 1.317 -12.266 1.00 89.06 82 ASP A CA 1
ATOM 626 C C . ASP A 1 82 ? 18.123 1.837 -13.704 1.00 89.06 82 ASP A C 1
A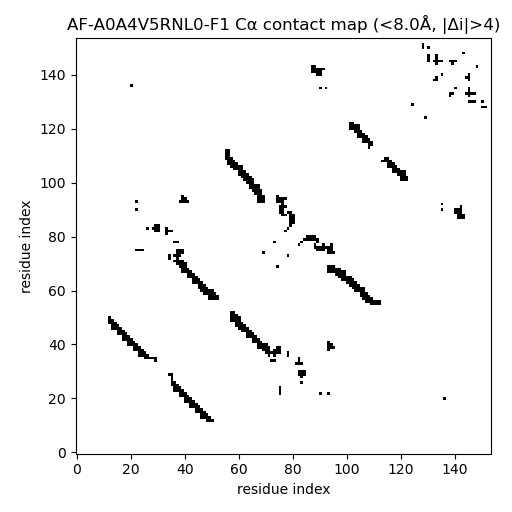TOM 628 O O . ASP A 1 82 ? 18.983 1.397 -14.463 1.00 89.06 82 ASP A O 1
ATOM 632 N N . ASN A 1 83 ? 17.291 2.819 -14.077 1.00 88.94 83 ASN A N 1
ATOM 633 C CA . ASN A 1 83 ? 17.230 3.296 -15.462 1.00 88.94 83 ASN A CA 1
ATOM 634 C C . ASN A 1 83 ? 17.837 4.680 -15.670 1.00 88.94 83 ASN A C 1
ATOM 636 O O . ASN A 1 83 ? 18.420 4.936 -16.718 1.00 88.94 83 ASN A O 1
ATOM 640 N N . VAL A 1 84 ? 17.722 5.590 -14.701 1.00 89.44 84 VAL A N 1
ATOM 641 C CA . VAL A 1 84 ? 18.258 6.961 -14.835 1.00 89.44 84 VAL A CA 1
ATOM 642 C C . VAL A 1 84 ? 19.681 7.070 -14.267 1.00 89.44 84 VAL A C 1
ATOM 644 O O . VAL A 1 84 ? 20.427 7.972 -14.640 1.00 89.44 84 VAL A O 1
ATOM 647 N N . GLY A 1 85 ? 20.093 6.144 -13.392 1.00 83.56 85 GLY A N 1
ATOM 648 C CA . GLY A 1 85 ? 21.398 6.189 -12.721 1.00 83.56 85 GLY A CA 1
ATOM 649 C C . GLY A 1 85 ? 21.507 7.304 -11.675 1.00 83.56 85 GLY A C 1
ATOM 650 O O . GLY A 1 85 ? 22.606 7.757 -11.352 1.00 83.56 85 GLY A O 1
ATOM 651 N N . GLY A 1 86 ? 20.367 7.782 -11.169 1.00 80.19 86 GLY A N 1
ATOM 652 C CA . GLY A 1 86 ? 20.286 8.807 -10.135 1.00 80.19 86 GLY A CA 1
ATOM 653 C C . GLY A 1 86 ? 20.165 8.218 -8.729 1.00 80.19 86 GLY A C 1
ATOM 654 O O . GLY A 1 86 ? 19.809 7.059 -8.539 1.00 80.19 86 GLY A O 1
ATOM 655 N N . PHE A 1 87 ? 20.402 9.053 -7.716 1.00 75.69 87 PHE A N 1
ATOM 656 C CA . PHE A 1 87 ? 20.079 8.729 -6.325 1.00 75.69 87 PHE A CA 1
ATOM 657 C C . PHE A 1 87 ? 18.785 9.436 -5.918 1.00 75.69 87 PHE A C 1
ATOM 659 O O . PHE A 1 87 ? 18.736 10.662 -5.829 1.00 75.69 87 PHE A O 1
ATOM 666 N N . GLY A 1 88 ? 17.734 8.656 -5.670 1.00 67.94 88 GLY A N 1
ATOM 667 C CA . GLY A 1 88 ? 16.428 9.144 -5.233 1.00 67.94 88 GLY A CA 1
ATOM 668 C C . GLY A 1 88 ? 15.328 8.127 -5.521 1.00 67.94 88 GLY A C 1
ATOM 669 O O . GLY A 1 88 ? 15.481 7.277 -6.388 1.00 67.94 88 GLY A O 1
ATOM 670 N N . LEU A 1 89 ? 14.214 8.221 -4.797 1.00 75.50 89 LEU A N 1
ATOM 671 C CA . LEU A 1 89 ? 13.034 7.387 -5.025 1.00 75.50 89 LEU A CA 1
ATOM 672 C C . LEU A 1 89 ? 11.883 8.284 -5.479 1.00 75.50 89 LEU A C 1
ATOM 674 O O . LEU A 1 89 ? 11.475 9.193 -4.751 1.00 75.50 89 LEU A O 1
ATOM 678 N N . ILE A 1 90 ? 11.361 8.044 -6.681 1.00 77.94 90 ILE A N 1
ATOM 679 C CA . ILE A 1 90 ? 10.120 8.668 -7.148 1.00 77.94 90 ILE A CA 1
ATOM 680 C C . ILE A 1 90 ? 9.000 7.662 -6.927 1.00 77.94 90 ILE A C 1
ATOM 682 O O . ILE A 1 90 ? 9.036 6.566 -7.466 1.00 77.94 90 ILE A O 1
ATOM 686 N N . GLN A 1 91 ? 8.003 8.040 -6.132 1.00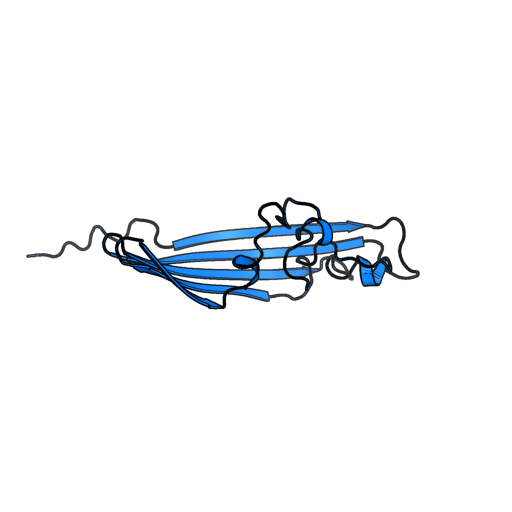 76.12 91 GLN A N 1
ATOM 687 C CA . GLN A 1 91 ? 6.823 7.223 -5.862 1.00 76.12 91 GLN A CA 1
ATOM 688 C C . GLN A 1 91 ? 7.148 5.766 -5.472 1.00 76.12 91 GLN A C 1
ATOM 690 O O . GLN A 1 91 ? 6.630 4.831 -6.083 1.00 76.12 91 GLN A O 1
ATOM 695 N N . PRO A 1 92 ? 7.944 5.532 -4.407 1.00 80.06 92 PRO A N 1
ATOM 696 C CA . PRO A 1 92 ? 8.358 4.184 -3.990 1.00 80.06 92 PRO A CA 1
ATOM 697 C C . PRO A 1 92 ? 7.195 3.280 -3.567 1.00 80.06 92 PRO A C 1
ATOM 6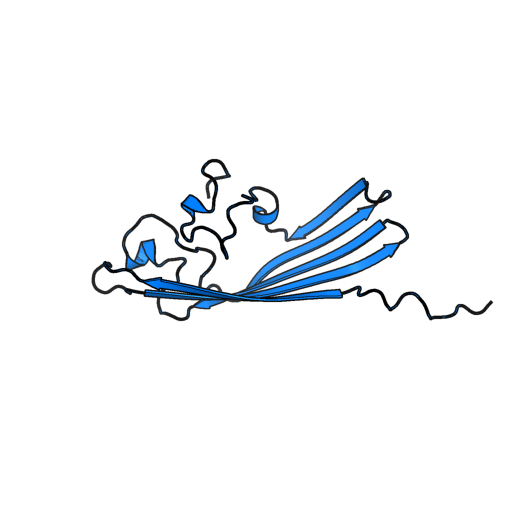99 O O . PRO A 1 92 ? 7.352 2.069 -3.430 1.00 80.06 92 PRO A O 1
ATOM 702 N N . ALA A 1 93 ? 6.007 3.852 -3.348 1.00 82.62 93 ALA A N 1
ATOM 703 C CA . ALA A 1 93 ? 4.805 3.076 -3.109 1.00 82.62 93 ALA A CA 1
ATOM 704 C C . ALA A 1 93 ? 4.378 2.255 -4.339 1.00 82.62 93 ALA A C 1
ATOM 706 O O . ALA A 1 93 ? 3.718 1.236 -4.144 1.00 82.62 93 ALA A O 1
ATOM 707 N N . PHE A 1 94 ? 4.738 2.666 -5.556 1.00 86.75 94 PHE A N 1
ATOM 708 C CA . PHE A 1 94 ? 4.338 2.044 -6.817 1.00 86.75 94 PHE A CA 1
ATOM 709 C C . PHE A 1 94 ? 5.403 1.042 -7.291 1.00 86.75 94 PHE A C 1
ATOM 711 O O . PHE A 1 94 ? 6.393 1.426 -7.911 1.00 86.75 94 PHE A O 1
ATOM 718 N N . SER A 1 95 ? 5.176 -0.236 -6.983 1.00 88.88 95 SER A N 1
ATOM 719 C CA . SER A 1 95 ? 6.070 -1.373 -7.250 1.00 88.88 95 SER A CA 1
ATOM 720 C C . SER A 1 95 ? 5.289 -2.599 -7.752 1.00 88.88 95 SER A C 1
ATOM 722 O O . SER A 1 95 ? 4.059 -2.578 -7.747 1.00 88.88 95 SER A O 1
ATOM 724 N N . ASP A 1 96 ? 5.979 -3.683 -8.123 1.00 91.62 96 ASP A N 1
ATOM 725 C CA . ASP A 1 96 ? 5.363 -4.947 -8.583 1.00 91.62 96 ASP A CA 1
ATOM 726 C C . ASP A 1 96 ? 5.387 -6.062 -7.517 1.00 91.62 96 ASP A C 1
ATOM 728 O O . ASP A 1 96 ? 5.539 -7.247 -7.793 1.00 91.62 96 ASP A O 1
ATOM 732 N N . ILE A 1 97 ? 5.274 -5.689 -6.238 1.00 90.19 97 ILE A N 1
ATOM 733 C CA . ILE A 1 97 ? 5.369 -6.649 -5.122 1.00 90.19 97 ILE A CA 1
ATOM 734 C C . ILE A 1 97 ? 4.113 -7.531 -4.959 1.00 90.19 97 ILE A C 1
ATOM 736 O O . ILE A 1 97 ? 4.103 -8.462 -4.154 1.00 90.19 97 ILE A O 1
ATOM 740 N N . GLY A 1 98 ? 3.030 -7.242 -5.682 1.00 91.12 98 GLY A N 1
ATOM 741 C CA . GLY A 1 98 ? 1.778 -7.982 -5.588 1.00 91.12 98 GLY A CA 1
ATOM 742 C C . GLY A 1 98 ? 0.974 -7.650 -4.329 1.00 91.12 98 GLY A C 1
ATOM 743 O O . GLY A 1 98 ? 0.824 -6.489 -3.943 1.00 91.12 98 GLY A O 1
ATOM 744 N N . LEU A 1 99 ? 0.374 -8.677 -3.719 1.00 91.75 99 LEU A N 1
ATOM 745 C CA . LEU A 1 99 ? -0.548 -8.522 -2.592 1.00 91.75 99 LEU A CA 1
ATOM 746 C C . LEU A 1 99 ? 0.201 -8.269 -1.274 1.00 91.75 99 LEU A C 1
ATOM 748 O O . LEU A 1 99 ? 1.050 -9.059 -0.868 1.00 91.75 99 LEU A O 1
ATOM 752 N N . ARG A 1 100 ? -0.182 -7.214 -0.559 1.00 86.31 100 ARG A N 1
ATOM 753 C CA . ARG A 1 100 ? 0.378 -6.817 0.731 1.00 86.31 100 ARG A CA 1
ATOM 754 C C . ARG A 1 100 ? -0.729 -6.496 1.726 1.00 86.31 100 ARG A C 1
ATOM 756 O O . ARG A 1 100 ? -1.619 -5.690 1.460 1.00 86.31 100 ARG A O 1
ATOM 763 N N . LEU A 1 101 ? -0.639 -7.104 2.904 1.00 86.31 101 LEU A N 1
ATOM 764 C CA . LEU A 1 101 ? -1.405 -6.670 4.064 1.00 86.31 101 LEU A CA 1
ATOM 765 C C . LEU A 1 101 ? -0.741 -5.413 4.627 1.00 86.31 101 LEU A C 1
ATOM 767 O O . LEU A 1 101 ? 0.438 -5.452 4.974 1.00 86.31 101 LEU A O 1
ATOM 771 N N . THR A 1 102 ? -1.486 -4.315 4.693 1.00 79.69 102 THR A N 1
ATOM 772 C CA . THR A 1 102 ? -0.965 -3.032 5.179 1.00 79.69 102 THR A CA 1
ATOM 773 C C . THR A 1 102 ? -1.379 -2.816 6.625 1.00 79.69 102 THR A C 1
ATOM 775 O O . THR A 1 102 ? -0.521 -2.585 7.461 1.00 79.69 102 THR A O 1
ATOM 778 N N . ASN A 1 103 ? -2.665 -2.996 6.941 1.00 82.69 103 ASN A N 1
ATOM 779 C CA . ASN A 1 103 ? -3.174 -2.881 8.309 1.00 82.69 103 ASN A CA 1
ATOM 780 C C . ASN A 1 103 ? -4.113 -4.043 8.635 1.00 82.69 103 ASN A C 1
ATOM 782 O O . ASN A 1 103 ? -4.988 -4.383 7.838 1.00 82.69 103 ASN A O 1
ATOM 786 N N . LEU A 1 104 ? -3.966 -4.612 9.828 1.00 89.94 104 LEU A N 1
ATOM 787 C CA . LEU A 1 104 ? -4.948 -5.497 10.447 1.00 89.94 104 LEU A CA 1
ATOM 788 C C . LEU A 1 104 ? -4.895 -5.314 11.958 1.00 89.94 104 LEU A C 1
ATOM 790 O O . LEU A 1 104 ? -4.060 -5.917 12.633 1.00 89.94 104 LEU A O 1
ATOM 794 N N . TYR A 1 105 ? -5.788 -4.494 12.498 1.00 87.56 105 TYR A N 1
ATOM 795 C CA . TYR A 1 105 ? -5.792 -4.209 13.926 1.00 87.56 105 TYR A CA 1
ATOM 796 C C . TYR A 1 105 ? -7.192 -4.017 14.485 1.00 87.56 105 TYR A C 1
ATOM 798 O O . TYR A 1 105 ? -8.138 -3.649 13.787 1.00 87.56 105 TYR A O 1
ATOM 806 N N . TRP A 1 106 ? -7.298 -4.278 15.781 1.00 88.19 106 TRP A N 1
ATOM 807 C CA . TRP A 1 106 ? -8.467 -3.993 16.588 1.00 88.19 106 TRP A CA 1
ATOM 808 C C . TRP A 1 106 ? -8.270 -2.686 17.349 1.00 88.19 106 TRP A C 1
ATOM 810 O O . TRP A 1 106 ? -7.216 -2.485 17.954 1.00 88.19 106 TRP A O 1
ATOM 820 N N . THR A 1 107 ? -9.295 -1.839 17.369 1.00 89.56 107 THR A N 1
ATOM 821 C CA . THR A 1 107 ? -9.379 -0.667 18.242 1.00 89.56 107 THR A CA 1
ATOM 822 C C . THR A 1 107 ? -10.463 -0.874 19.281 1.00 89.56 107 THR A C 1
ATOM 824 O O . THR A 1 107 ? -11.620 -1.104 18.931 1.00 89.56 107 THR A O 1
ATOM 827 N N . GLN A 1 108 ? -10.104 -0.740 20.552 1.00 87.69 108 GLN A N 1
ATOM 828 C CA . GLN A 1 108 ? -11.046 -0.710 21.658 1.00 87.69 108 GLN A CA 1
ATOM 829 C C . GLN A 1 108 ? -11.031 0.671 22.297 1.00 87.69 108 GLN A C 1
ATOM 831 O O . GLN A 1 108 ? -10.022 1.080 22.865 1.00 87.69 108 GLN A O 1
ATOM 836 N N . THR A 1 109 ? -12.178 1.328 22.276 1.00 87.06 109 THR A N 1
ATOM 837 C CA . THR A 1 109 ? -12.416 2.582 22.977 1.00 87.06 109 THR A CA 1
ATOM 838 C C . THR A 1 109 ? -13.247 2.295 24.221 1.00 87.06 109 THR A C 1
ATOM 840 O O . THR A 1 109 ? -14.296 1.647 24.132 1.00 87.06 109 THR A O 1
ATOM 843 N N . PHE A 1 110 ? -12.781 2.745 25.384 1.00 85.44 110 PHE A N 1
ATOM 844 C CA . PHE A 1 110 ? -13.459 2.550 26.665 1.00 85.44 110 PHE A CA 1
ATOM 845 C C . PHE A 1 110 ? -13.398 3.795 27.558 1.00 85.44 110 PHE A C 1
ATOM 847 O O . PHE A 1 110 ? -12.725 4.783 27.252 1.00 85.44 110 PHE A O 1
ATOM 854 N N . ASN A 1 111 ? -14.135 3.750 28.672 1.00 82.00 111 ASN A N 1
ATOM 855 C CA . ASN A 1 111 ? -14.219 4.826 29.659 1.00 82.00 111 ASN A CA 1
ATOM 856 C C . ASN A 1 111 ? -14.790 6.124 29.060 1.00 82.00 111 ASN A C 1
ATOM 858 O O . ASN A 1 111 ? -14.197 7.196 29.194 1.00 82.00 111 ASN A O 1
ATOM 862 N N . LYS A 1 112 ? -15.937 6.026 28.371 1.00 79.62 112 LYS A N 1
ATOM 863 C CA . LYS A 1 112 ? -16.589 7.162 27.691 1.00 79.62 112 LYS A CA 1
ATOM 864 C C . LYS A 1 112 ? -15.686 7.831 26.655 1.00 79.62 112 LYS A C 1
ATOM 866 O O . LYS A 1 112 ? -15.605 9.055 26.600 1.00 79.62 112 LYS A O 1
ATOM 871 N N . GLN A 1 113 ? -14.997 7.019 25.859 1.00 74.69 113 GLN A N 1
ATOM 872 C CA . GLN A 1 113 ? -14.086 7.490 24.811 1.00 74.69 113 GLN A CA 1
ATOM 873 C C . GLN A 1 113 ? -12.857 8.257 25.316 1.00 74.69 113 GLN A C 1
ATOM 875 O O . GLN A 1 113 ? -12.263 9.032 24.577 1.00 74.69 113 GLN A O 1
ATOM 880 N N . SER A 1 114 ? -12.457 8.040 26.573 1.00 79.56 114 SER A N 1
ATOM 881 C CA . SER A 1 114 ? -11.247 8.659 27.137 1.00 79.56 114 SER A CA 1
ATOM 882 C C . SER A 1 114 ? -10.008 7.770 27.047 1.00 79.56 114 SER A C 1
ATOM 884 O O . SER A 1 114 ? -8.914 8.197 27.414 1.00 79.56 114 SER A O 1
ATOM 886 N N . THR A 1 115 ? -10.151 6.521 26.605 1.00 79.44 115 THR A N 1
ATOM 887 C CA . THR A 1 115 ? -9.022 5.610 26.418 1.00 79.44 115 THR A CA 1
ATOM 888 C C . THR A 1 115 ? -9.218 4.774 25.167 1.00 79.44 115 THR A C 1
ATOM 890 O O . THR A 1 115 ? -10.236 4.095 25.035 1.00 79.44 115 THR A O 1
ATOM 893 N N . ASP A 1 116 ? -8.207 4.796 24.300 1.00 83.94 116 ASP A N 1
ATOM 894 C CA . ASP A 1 116 ? -8.135 4.004 23.080 1.00 83.94 116 ASP A CA 1
ATOM 895 C C . ASP A 1 116 ? -6.976 3.014 23.173 1.00 83.94 116 ASP A C 1
ATOM 897 O O . ASP A 1 116 ? -5.842 3.373 23.492 1.00 83.94 116 ASP A O 1
ATOM 901 N N . MET A 1 117 ? -7.264 1.750 22.883 1.00 84.88 117 MET A N 1
ATOM 902 C CA . MET A 1 117 ? -6.277 0.684 22.792 1.00 84.88 117 MET A CA 1
ATOM 903 C C . MET A 1 117 ? -6.292 0.109 21.382 1.00 84.88 117 MET A C 1
ATOM 905 O O . MET A 1 117 ? -7.346 -0.283 20.884 1.00 84.88 117 MET A O 1
ATOM 909 N N . MET A 1 118 ? -5.118 0.012 20.761 1.00 86.19 118 MET A N 1
ATOM 910 C CA . MET A 1 118 ? -4.940 -0.603 19.447 1.00 86.19 118 MET A CA 1
ATOM 911 C C . MET A 1 118 ? -4.058 -1.842 19.569 1.00 86.19 118 MET A C 1
ATOM 913 O O . MET A 1 118 ? -2.997 -1.784 20.188 1.00 86.19 118 MET A O 1
ATOM 917 N N . VAL A 1 119 ? -4.489 -2.965 18.995 1.00 86.12 119 VAL A N 1
ATOM 918 C CA . VAL A 1 119 ? -3.725 -4.222 19.008 1.00 86.12 119 VAL A CA 1
ATOM 919 C C . VAL A 1 119 ? -3.816 -4.892 17.643 1.00 86.12 119 VAL A C 1
ATOM 921 O O . VAL A 1 119 ? -4.914 -5.129 17.140 1.00 86.12 119 VAL A O 1
ATOM 924 N N . GLY A 1 120 ? -2.670 -5.233 17.055 1.00 85.62 120 GLY A N 1
ATOM 925 C CA . GLY A 1 120 ? -2.606 -5.992 15.809 1.00 85.62 120 GLY A CA 1
ATOM 926 C C . GLY A 1 120 ? -1.363 -5.690 14.982 1.00 85.62 120 GLY A C 1
ATOM 927 O O . GLY A 1 120 ? -0.337 -5.262 15.505 1.00 85.62 120 GLY A O 1
ATOM 928 N N . PHE A 1 121 ? -1.485 -5.919 13.679 1.00 82.38 121 PHE A N 1
ATOM 929 C CA . PHE A 1 121 ? -0.513 -5.520 12.676 1.00 82.38 121 PHE A CA 1
ATOM 930 C C . PHE A 1 121 ? -0.808 -4.084 12.230 1.00 82.38 121 PHE A C 1
ATOM 932 O O . PHE A 1 121 ? -1.788 -3.829 11.523 1.00 82.38 121 PHE A O 1
ATOM 939 N N . LEU A 1 122 ? 0.022 -3.154 12.697 1.00 69.00 122 LEU A N 1
ATOM 940 C CA . LEU A 1 122 ? -0.024 -1.742 12.339 1.00 69.00 122 LEU A CA 1
ATOM 941 C C . LEU A 1 122 ? 1.237 -1.421 11.538 1.00 69.00 122 LEU A C 1
ATOM 943 O O . LEU A 1 122 ? 2.336 -1.763 11.979 1.00 69.00 122 LEU A O 1
ATOM 947 N N . ASP A 1 123 ? 1.095 -0.745 10.400 1.00 62.38 123 ASP A N 1
ATOM 948 C CA . ASP A 1 123 ? 2.252 -0.133 9.753 1.00 62.38 123 ASP A CA 1
ATOM 949 C C . ASP A 1 123 ? 2.699 1.071 10.600 1.00 62.38 123 ASP A C 1
ATOM 951 O O . ASP A 1 123 ? 1.936 2.010 10.829 1.00 62.38 123 ASP A O 1
ATOM 955 N N . THR A 1 124 ? 3.928 1.033 11.125 1.00 44.50 124 THR A N 1
ATOM 956 C CA . THR A 1 124 ? 4.461 2.082 12.010 1.00 44.50 124 THR A CA 1
ATOM 957 C C . THR A 1 124 ? 4.484 3.458 11.347 1.00 44.50 124 THR A C 1
ATOM 959 O O . THR A 1 124 ? 4.363 4.457 12.056 1.00 44.50 124 THR A O 1
ATOM 962 N N . THR A 1 125 ? 4.566 3.516 10.012 1.00 49.47 125 THR A N 1
ATOM 963 C CA . THR A 1 125 ? 4.538 4.774 9.244 1.00 49.47 125 THR A CA 1
ATOM 964 C C . THR A 1 125 ? 3.183 5.495 9.298 1.00 49.47 125 THR A C 1
ATOM 966 O O . THR A 1 125 ? 3.136 6.715 9.154 1.00 49.47 125 THR A O 1
ATOM 969 N N . ASP A 1 126 ? 2.085 4.790 9.606 1.00 48.78 126 ASP A N 1
ATOM 970 C CA . ASP A 1 126 ? 0.754 5.396 9.774 1.00 48.78 126 ASP A CA 1
ATOM 971 C C . ASP A 1 126 ? 0.619 6.167 11.114 1.00 48.78 126 ASP A C 1
ATOM 973 O O . ASP A 1 126 ? -0.321 6.946 11.271 1.00 48.78 126 ASP A O 1
ATOM 977 N N . TYR A 1 127 ? 1.536 5.977 12.079 1.00 43.75 127 TYR A N 1
ATOM 978 C CA . TYR A 1 127 ? 1.413 6.516 13.450 1.00 43.75 127 TYR A CA 1
ATOM 979 C C . TYR A 1 127 ? 2.643 7.270 13.964 1.00 43.75 127 TYR A C 1
ATOM 981 O O . TYR A 1 127 ? 2.518 8.161 14.805 1.00 43.75 127 TYR A O 1
ATOM 989 N N . VAL A 1 128 ? 3.833 6.928 13.478 1.00 37.69 128 VAL A N 1
ATOM 990 C CA . VAL A 1 128 ? 5.089 7.603 13.800 1.00 37.69 128 VAL A CA 1
ATOM 991 C C . VAL A 1 128 ? 5.707 7.971 12.458 1.00 37.69 128 VAL A C 1
ATOM 993 O O . VAL A 1 128 ? 6.125 7.085 11.725 1.00 37.69 128 VAL A O 1
ATOM 996 N N . ASP A 1 129 ? 5.714 9.271 12.149 1.00 36.28 129 ASP A N 1
ATOM 997 C CA . ASP A 1 129 ? 5.996 9.867 10.827 1.00 36.28 129 ASP A CA 1
ATOM 998 C C . ASP A 1 129 ? 4.796 10.076 9.873 1.00 36.28 129 ASP A C 1
ATOM 1000 O O . ASP A 1 129 ? 4.874 9.898 8.658 1.00 36.28 129 ASP A O 1
ATOM 1004 N N . THR A 1 130 ? 3.665 10.560 10.397 1.00 37.62 130 THR A N 1
ATOM 1005 C CA . THR A 1 130 ? 2.656 11.202 9.541 1.00 37.62 130 THR A CA 1
ATOM 1006 C C . THR A 1 130 ? 3.109 12.619 9.181 1.00 37.62 130 THR A C 1
ATOM 1008 O O . THR A 1 130 ? 2.732 13.594 9.839 1.00 37.62 130 THR A O 1
ATOM 1011 N N . TYR A 1 131 ? 3.899 12.776 8.117 1.00 39.44 131 TYR A N 1
ATOM 1012 C CA . TYR A 1 131 ? 4.070 14.090 7.499 1.00 39.44 131 TYR A CA 1
ATOM 1013 C C . TYR A 1 131 ? 2.746 14.486 6.824 1.00 39.44 131 TYR A C 1
ATOM 1015 O O . TYR A 1 131 ? 2.432 14.049 5.723 1.00 39.44 131 TYR A O 1
ATOM 1023 N N . GLN A 1 132 ? 1.934 15.310 7.496 1.00 35.22 132 GLN A N 1
ATOM 1024 C CA . GLN A 1 132 ? 0.572 15.679 7.060 1.00 35.22 132 GLN A CA 1
ATOM 1025 C C . GLN A 1 132 ? 0.498 16.366 5.677 1.00 35.22 132 GLN A C 1
ATOM 1027 O O . GLN A 1 132 ? -0.588 16.486 5.114 1.00 35.22 132 GLN A O 1
ATOM 1032 N N . LEU A 1 133 ? 1.632 16.802 5.117 1.00 38.56 133 LEU A N 1
ATOM 1033 C CA . LEU A 1 133 ? 1.738 17.392 3.775 1.00 38.56 133 LEU A CA 1
ATOM 1034 C C . LEU A 1 133 ? 2.256 16.405 2.709 1.00 38.56 133 LEU A C 1
ATOM 1036 O O . LEU A 1 133 ? 2.188 16.700 1.517 1.00 38.56 133 LEU A O 1
ATOM 1040 N N . GLY A 1 134 ? 2.741 15.232 3.117 1.00 40.97 134 GLY A N 1
ATOM 1041 C CA . GLY A 1 134 ? 3.262 14.175 2.255 1.00 40.97 134 GLY A CA 1
ATOM 1042 C C . GLY A 1 134 ? 2.187 13.149 1.954 1.00 40.97 134 GLY A C 1
ATOM 1043 O O . GLY A 1 134 ? 2.238 12.021 2.427 1.00 40.97 134 GLY A O 1
ATOM 1044 N N . ASN A 1 135 ? 1.163 13.537 1.197 1.00 40.44 135 ASN A N 1
ATOM 1045 C CA . ASN A 1 135 ? 0.265 12.542 0.629 1.00 40.44 135 ASN A CA 1
ATOM 1046 C C . ASN A 1 135 ? 0.949 11.963 -0.622 1.00 40.44 135 ASN A C 1
ATOM 1048 O O . ASN A 1 135 ? 1.026 12.682 -1.614 1.00 40.44 135 ASN A O 1
ATOM 1052 N N . PRO A 1 136 ? 1.422 10.704 -0.652 1.00 45.50 136 PRO A N 1
ATOM 1053 C CA . PRO A 1 136 ? 2.092 10.159 -1.838 1.00 45.50 136 PRO A CA 1
ATOM 1054 C C . PRO A 1 136 ? 1.170 10.121 -3.067 1.00 45.50 136 PRO A C 1
ATOM 1056 O O . PRO A 1 136 ? 1.647 10.059 -4.192 1.00 45.50 136 PRO A O 1
ATOM 1059 N N . TYR A 1 137 ? -0.147 10.230 -2.876 1.00 46.16 137 TYR A N 1
ATOM 1060 C CA . TYR A 1 137 ? -1.127 10.246 -3.957 1.00 46.16 137 TYR A CA 1
ATOM 1061 C C . TYR A 1 137 ? -1.474 11.657 -4.468 1.00 46.16 137 TYR A C 1
ATOM 1063 O O . TYR A 1 137 ? -2.036 11.771 -5.553 1.00 46.16 137 TYR A O 1
ATOM 1071 N N . TYR A 1 138 ? -1.137 12.727 -3.730 1.00 44.09 138 TYR A N 1
ATOM 1072 C CA . TYR A 1 138 ? -1.486 14.118 -4.092 1.00 44.09 138 TYR A CA 1
ATOM 1073 C C . TYR A 1 138 ? -0.371 15.161 -3.859 1.00 44.09 138 TYR A C 1
ATOM 1075 O O . TYR A 1 138 ? -0.563 16.338 -4.158 1.00 44.09 138 TYR A O 1
ATOM 1083 N N . GLY A 1 139 ? 0.774 14.762 -3.306 1.00 51.34 139 GLY A N 1
ATOM 1084 C CA . GLY A 1 139 ? 1.933 15.604 -3.003 1.00 51.34 139 GLY A CA 1
ATOM 1085 C C . GLY A 1 139 ? 3.054 15.477 -4.040 1.00 51.34 139 GLY A C 1
ATOM 1086 O O . GLY A 1 139 ? 2.853 14.990 -5.154 1.00 51.34 139 GLY A O 1
ATOM 1087 N N . PHE A 1 140 ? 4.262 15.921 -3.684 1.00 46.91 140 PHE A N 1
ATOM 1088 C CA . PHE A 1 140 ? 5.426 15.790 -4.563 1.00 46.91 140 PHE A CA 1
ATOM 1089 C C . PHE A 1 140 ? 5.768 14.317 -4.796 1.00 46.91 140 PHE A C 1
ATOM 1091 O O . PHE A 1 140 ? 5.850 13.523 -3.864 1.00 46.91 140 PHE A O 1
ATOM 1098 N N . SER A 1 141 ? 6.002 13.956 -6.057 1.00 52.94 141 SER A N 1
ATOM 1099 C CA . SER A 1 141 ? 6.247 12.561 -6.438 1.00 52.94 141 SER A CA 1
ATOM 1100 C C . SER A 1 141 ? 7.607 12.022 -5.989 1.00 52.94 141 SER A C 1
ATOM 1102 O O . SER A 1 141 ? 7.794 10.813 -5.931 1.00 52.94 141 SER A O 1
ATOM 1104 N N . ASN A 1 142 ? 8.561 12.888 -5.652 1.00 47.97 142 ASN A N 1
ATOM 1105 C CA . ASN A 1 142 ? 9.861 12.478 -5.130 1.00 47.97 142 ASN A CA 1
ATOM 1106 C C . ASN A 1 142 ? 9.802 12.360 -3.597 1.00 47.97 142 ASN A C 1
ATOM 1108 O O . ASN A 1 142 ? 9.380 13.293 -2.909 1.00 47.97 142 ASN A O 1
ATOM 1112 N N . LEU A 1 143 ? 10.245 11.206 -3.083 1.00 54.16 143 LEU A N 1
ATOM 1113 C CA . LEU A 1 143 ? 10.187 10.841 -1.670 1.00 54.16 143 LEU A CA 1
ATOM 1114 C C . LEU A 1 143 ? 10.877 11.871 -0.769 1.00 54.16 143 LEU A C 1
ATOM 1116 O O . LEU A 1 143 ? 10.337 12.187 0.282 1.00 54.16 143 LEU A O 1
ATOM 1120 N N . GLN A 1 144 ? 11.990 12.471 -1.206 1.00 52.81 144 GLN A N 1
ATOM 1121 C CA . GLN A 1 144 ? 12.728 13.483 -0.434 1.00 52.81 144 GLN A CA 1
ATOM 1122 C C . GLN A 1 144 ? 11.906 14.748 -0.146 1.00 52.81 144 GLN A C 1
ATOM 1124 O O . GLN A 1 144 ? 12.216 15.480 0.789 1.00 52.81 144 GLN A O 1
ATOM 1129 N N . PHE A 1 145 ? 10.864 15.009 -0.940 1.00 50.03 145 PHE A N 1
ATOM 1130 C CA . PHE A 1 145 ? 9.934 16.122 -0.735 1.00 50.03 145 PHE A CA 1
ATOM 1131 C C . PHE A 1 145 ? 8.591 15.674 -0.136 1.00 50.03 145 PHE A C 1
ATOM 1133 O O . PHE A 1 145 ? 7.745 16.518 0.154 1.00 50.03 145 PHE A O 1
ATOM 1140 N N . SER A 1 146 ? 8.388 14.363 0.031 1.00 46.38 146 SER A N 1
ATOM 1141 C CA . SER A 1 146 ? 7.182 13.761 0.613 1.00 46.38 146 SER A CA 1
ATOM 1142 C C . SER A 1 146 ? 7.402 13.333 2.071 1.00 46.38 146 SER A C 1
ATOM 1144 O O . SER A 1 146 ? 6.480 13.394 2.878 1.00 46.38 146 SER A O 1
ATOM 1146 N N . THR A 1 147 ? 8.639 13.000 2.448 1.00 42.09 147 THR A N 1
ATOM 1147 C CA . THR A 1 147 ? 9.081 12.858 3.840 1.00 42.09 147 THR A CA 1
ATOM 1148 C C . THR A 1 147 ? 9.724 14.174 4.264 1.00 42.09 147 THR A C 1
ATOM 1150 O O . THR A 1 147 ? 10.752 14.563 3.706 1.00 42.09 147 THR A O 1
ATOM 1153 N N . GLY A 1 148 ? 9.127 14.905 5.210 1.00 38.34 148 GLY A N 1
ATOM 1154 C CA . GLY A 1 148 ? 9.753 16.114 5.752 1.00 38.34 148 GLY A CA 1
ATOM 1155 C C . GLY A 1 148 ? 11.192 15.824 6.199 1.00 38.34 148 GLY A C 1
ATOM 1156 O O . GLY A 1 148 ? 11.459 14.757 6.745 1.00 38.34 148 GLY A O 1
ATOM 1157 N N . SER A 1 149 ? 12.123 16.760 5.983 1.00 42.06 149 SER A N 1
ATOM 1158 C CA . SER A 1 149 ? 13.574 16.583 6.203 1.00 42.06 149 SER A CA 1
ATOM 1159 C C . SER A 1 149 ? 14.011 16.378 7.673 1.00 42.06 149 SER A C 1
ATOM 1161 O O . SER A 1 149 ? 15.133 16.723 8.039 1.00 42.06 149 SER A O 1
ATOM 1163 N N . GLY A 1 150 ? 13.128 15.894 8.543 1.00 39.59 150 GLY A N 1
ATOM 1164 C CA . GLY A 1 150 ? 13.367 15.672 9.967 1.00 39.59 150 GLY A CA 1
ATOM 1165 C C . GLY A 1 150 ? 12.571 14.512 10.559 1.00 39.59 150 GLY A C 1
ATOM 1166 O O . GLY A 1 150 ? 12.585 14.344 11.776 1.00 39.59 150 GLY A O 1
ATOM 1167 N N . SER A 1 151 ? 11.894 13.721 9.732 1.00 39.34 151 SER A N 1
ATOM 1168 C CA . SER A 1 151 ? 11.296 12.473 10.179 1.00 39.34 151 SER A CA 1
ATOM 1169 C C . SER A 1 151 ? 12.197 11.286 9.858 1.00 39.34 151 SER A C 1
ATOM 1171 O O . SER A 1 151 ? 13.044 11.379 8.972 1.00 39.34 151 SER A O 1
ATOM 1173 N N . ILE A 1 152 ? 12.066 10.222 10.654 1.00 32.72 152 ILE A N 1
ATOM 1174 C CA . ILE A 1 152 ? 13.017 9.110 10.782 1.00 32.72 152 ILE A CA 1
ATOM 1175 C C . ILE A 1 152 ? 13.562 8.673 9.407 1.00 32.72 152 ILE A C 1
ATOM 1177 O O . ILE A 1 152 ? 12.777 8.267 8.552 1.00 32.72 152 ILE A O 1
ATOM 1181 N N . PRO A 1 153 ? 14.887 8.744 9.183 1.00 34.34 153 PRO A N 1
ATOM 1182 C CA . PRO A 1 153 ? 15.480 8.262 7.945 1.00 34.34 153 PRO A CA 1
ATOM 1183 C C . PRO A 1 153 ? 15.253 6.751 7.818 1.00 34.34 153 PRO A C 1
ATOM 1185 O O . PRO A 1 153 ? 15.399 6.020 8.801 1.00 34.34 153 PRO A O 1
ATOM 1188 N N . ILE A 1 154 ? 14.894 6.314 6.611 1.00 40.09 154 ILE A N 1
ATOM 1189 C CA . ILE A 1 154 ? 14.934 4.901 6.207 1.00 40.09 154 ILE A CA 1
ATOM 1190 C C . ILE A 1 154 ? 16.354 4.336 6.282 1.00 40.09 154 ILE A C 1
ATOM 1192 O O . ILE A 1 154 ? 17.312 5.098 6.005 1.00 40.09 154 ILE A O 1
#

Mean predicted aligned error: 12.07 Å

Sequence (154 aa):
MTPTWTSAAEEKALKGAVDYYVFGLTSSENLSDQESSAAAGIARITLNWLAYQKESDTGALQLRVDHKHGYTDSTPSEFVMDNVGGFGLIQPAFSDIGLRLTNLYWTQTFNKQSTDMMVGFLDTTDYVDTYQLGNPYYGFSNLQFSTGSGSIPI

Secondary structure (DSSP, 8-state):
------SSS-S--EEEEEEEEEEEEE-SS--TTS-SEEEEEEEEEEEEEEEEEETTEEEEEEEEEEEEEESSSS-HHHHIIIII--S--BSTT--S-EEEEEEEEEEEEETTTTEEEEEE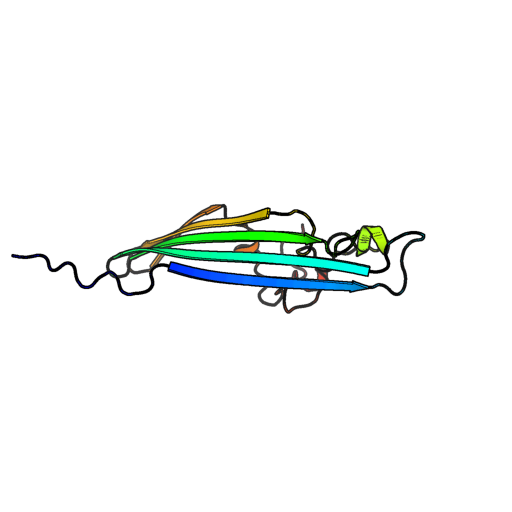E--GGGTS---TT--TTTS-SBHHHHS-TTS---

Foldseek 3Di:
DDPDPDDDPPDPQKDKDKDKAKDKDAAPDWDPPADRMWIKMKIKIWMKGFPDDDDQKTKIWIWMKIFIATPDPDHQQCCCVPIHVDPFGFLNVHDHPGIDTADTWMWIADDNRPDIDIDDDHDVCVPQQPPVQQPCRPHGRTVCRSRPPPGDDD

Nearest PDB structures (foldseek):
  6dv6-assembly1_A  TM=5.808E-01  e=2.176E+00  Salmonella enterica subsp. enterica serovar Typhimurium
  7ah9-assembly1_5J  TM=5.430E-01  e=4.006E+00  Salmonella enterica subsp. enterica serovar Typhimurium str. LT2
  7ahi-assembly1_5P  TM=4.888E-01  e=3.209E+00  Salmonella enterica subsp. enterica serovar Typhimurium str. LT2
  7ah9-assembly1_5C  TM=4.899E-01  e=4.234E+00  Salmonella enterica subsp. enterica serovar Typhimurium str. LT2
  7ahi-assembly1_5K  TM=4.911E-01  e=5.588E+00  Salmonella enterica subsp. enterica serovar Typhimurium str. LT2

Radius of gyration: 21.01 Å; Cα contacts (8 Å, |Δi|>4): 319; chains: 1; bounding box: 65×28×53 Å

pLDDT: mean 74.78, std 21.21, range [24.62, 95.69]

Solvent-accessible surface area (backbone atoms only — not comparable to full-atom values): 8801 Å² total; per-residue (Å²): 142,77,89,74,94,75,86,83,89,83,68,83,41,66,48,75,51,77,48,77,47,78,50,72,52,70,49,100,64,51,42,89,98,46,58,52,52,21,22,16,30,38,43,36,43,38,40,40,33,53,79,40,77,56,96,66,26,37,29,32,40,40,40,29,39,36,37,24,37,50,78,42,101,39,22,30,38,49,34,35,50,76,15,46,69,46,91,62,42,39,44,60,87,29,29,64,80,36,77,40,82,54,34,43,33,37,39,41,31,35,81,75,61,74,42,79,46,78,53,70,49,69,52,60,56,79,76,58,69,68,44,91,77,34,41,81,90,81,39,53,54,39,44,80,70,25,46,57,98,83,51,84,80,131